Protein AF-A0A2R7L632-F1 (afdb_monomer)

Foldseek 3Di:
DVVLVVLVVVLVVLVVPPLVPDDPVVNVVSVVVSVVSVVVSVLVVVVVVLVVVCPPPVPVLLVVVCVVQVPQDPVLSVLLSCLLVVHDLVNCCVNVVHDSVVSVVSLVVSCVSVVHDPPDDSNVVSVVD

Solvent-accessible surface area (backbone atoms only — not comparable to full-atom values): 7478 Å² total; per-residue (Å²): 115,71,64,55,56,51,52,52,49,50,54,52,55,62,68,68,50,68,59,84,85,47,56,73,69,58,42,51,53,52,52,53,50,50,53,54,53,52,50,55,49,49,53,58,48,54,50,50,58,48,52,64,63,39,66,72,69,46,47,61,44,53,49,47,48,40,70,76,38,74,85,63,47,74,72,52,52,52,49,52,49,43,46,72,69,67,55,50,61,64,59,50,11,63,74,71,72,46,51,53,69,52,45,53,53,49,54,51,52,48,33,58,76,73,70,51,58,94,85,55,58,66,58,64,52,60,74,72,94

pLDDT: mean 85.81, std 11.12, range [53.72, 98.19]

Sequence (129 aa):
VKKNKILNGIIHKLKEIDVEALDDSTKFQVSKLNKSIVKEVNTDKSWKDLEKHIKNVHFEFLKRLKEKYPTISPRELDLATYLLMNMSTKEIAEIMNISTGGVELARYRLRKKLGLNKKENLIGFLMSI

Secondary structure (DSSP, 8-state):
-HHHHHHHHHHHHHHHS-STTS-HHHHHHHHHHHHHHHHHHHHHHHHHHHHHHHHHHHHHHHHHHHHH-TT--HHHHHHHHHHHTT--HHHHHHHHTS-HHHHHHHHHHHHHHHT--TTS-HHHHHHT-

Nearest PDB structures (foldseek):
  1zlj-assembly2_C  TM=8.206E-01  e=9.472E-02  Mycobacterium tuberculosis
  4wsz-assembly1_B  TM=8.150E-01  e=1.391E-01  unclassified
  5hev-assembly1_A  TM=8.210E-01  e=1.391E-01  Enterococcus faecium SD3B-2
  5o8y-assembly1_D  TM=8.345E-01  e=1.640E-01  Salmonella enterica subsp. enterica serovar Typhimurium str. LT2
  5xt2-assembly5_E  TM=5.485E-01  e=3.937E-02  Bradyrhizobium japonicum

Mean predicted aligned error: 11.41 Å

Structure (mmCIF, N/CA/C/O backbone):
data_AF-A0A2R7L632-F1
#
_entry.id   AF-A0A2R7L632-F1
#
loop_
_atom_site.group_PDB
_atom_site.id
_atom_site.type_symbol
_atom_site.label_atom_id
_atom_site.label_alt_id
_atom_site.label_comp_id
_atom_site.label_asym_id
_atom_site.label_entity_id
_atom_site.label_seq_id
_atom_site.pdbx_PDB_ins_code
_atom_site.Cartn_x
_atom_site.Cartn_y
_atom_site.Cartn_z
_atom_site.occupancy
_atom_site.B_iso_or_equiv
_atom_site.auth_seq_id
_atom_site.auth_comp_id
_atom_site.auth_asym_id
_atom_site.auth_atom_id
_atom_site.pdbx_PDB_model_num
ATOM 1 N N . VAL A 1 1 ? 0.418 11.984 -15.206 1.00 59.78 1 VAL A N 1
ATOM 2 C CA . VAL A 1 1 ? 0.310 11.859 -16.693 1.00 59.78 1 VAL A CA 1
ATOM 3 C C . VAL A 1 1 ? 1.641 12.112 -17.410 1.00 59.78 1 VAL A C 1
ATOM 5 O O . VAL A 1 1 ? 2.021 11.294 -18.237 1.00 59.78 1 VAL A O 1
ATOM 8 N N . LYS A 1 2 ? 2.390 13.179 -17.079 1.00 73.69 2 LYS A N 1
ATOM 9 C CA . LYS A 1 2 ? 3.685 13.509 -17.716 1.00 73.69 2 LYS A CA 1
ATOM 10 C C . LYS A 1 2 ? 4.775 12.430 -17.527 1.00 73.69 2 LYS A C 1
ATOM 12 O O . LYS A 1 2 ? 5.456 12.110 -18.492 1.00 73.69 2 LYS A O 1
ATOM 17 N N . LYS A 1 3 ? 4.870 11.814 -16.334 1.00 78.25 3 LYS A N 1
ATOM 18 C CA . LYS A 1 3 ? 5.834 10.737 -16.002 1.00 78.25 3 LYS A CA 1
ATOM 19 C C . LYS A 1 3 ? 5.738 9.537 -16.958 1.00 78.25 3 LYS A C 1
ATOM 21 O O . LYS A 1 3 ? 6.694 9.278 -17.676 1.00 78.25 3 LYS A O 1
ATOM 26 N N . ASN A 1 4 ? 4.585 8.867 -17.061 1.00 80.19 4 ASN A N 1
ATOM 27 C CA . ASN A 1 4 ? 4.456 7.702 -17.959 1.00 80.19 4 ASN A CA 1
ATOM 28 C C . ASN A 1 4 ? 4.604 8.047 -19.435 1.00 80.19 4 ASN A C 1
ATOM 30 O O . ASN A 1 4 ? 5.064 7.211 -20.201 1.00 80.19 4 ASN A O 1
ATOM 34 N N . LYS A 1 5 ? 4.252 9.270 -19.848 1.00 82.81 5 LYS A N 1
ATOM 35 C CA . LYS A 1 5 ? 4.506 9.716 -21.223 1.00 82.81 5 LYS A CA 1
ATOM 36 C C . LYS A 1 5 ? 6.011 9.748 -21.519 1.00 82.81 5 LYS A C 1
A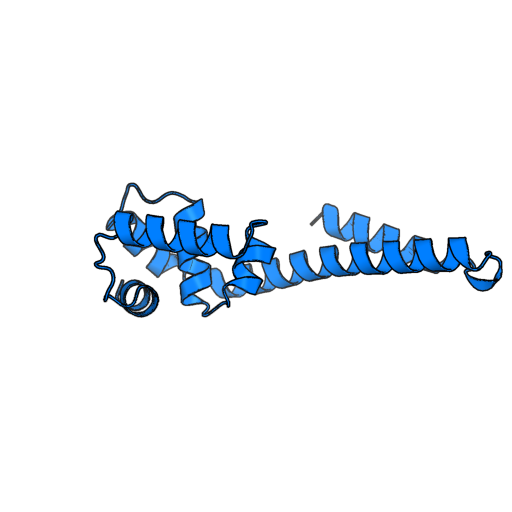TOM 38 O O . LYS A 1 5 ? 6.423 9.300 -22.581 1.00 82.81 5 LYS A O 1
ATOM 43 N N . ILE A 1 6 ? 6.818 10.217 -20.564 1.00 87.19 6 ILE A N 1
ATOM 44 C CA . ILE A 1 6 ? 8.284 10.197 -20.659 1.00 87.19 6 ILE A CA 1
ATOM 45 C C . ILE A 1 6 ? 8.807 8.754 -20.626 1.00 87.19 6 ILE A C 1
ATOM 47 O O . ILE A 1 6 ? 9.581 8.385 -21.501 1.00 87.19 6 ILE A O 1
ATOM 51 N N . LEU A 1 7 ? 8.353 7.922 -19.680 1.00 87.75 7 LEU A N 1
ATOM 52 C CA . LEU A 1 7 ? 8.804 6.526 -19.558 1.00 87.75 7 LEU A CA 1
ATOM 53 C C . LEU A 1 7 ? 8.474 5.690 -20.803 1.00 87.75 7 LEU A C 1
ATOM 55 O O . LEU A 1 7 ? 9.333 4.968 -21.296 1.00 87.75 7 LEU A O 1
ATOM 59 N N . ASN A 1 8 ? 7.275 5.845 -21.370 1.00 86.31 8 ASN A N 1
ATOM 60 C CA . ASN A 1 8 ? 6.903 5.202 -22.632 1.00 86.31 8 ASN A CA 1
ATOM 61 C C . ASN A 1 8 ? 7.756 5.700 -23.806 1.00 86.31 8 ASN A C 1
ATOM 63 O O . ASN A 1 8 ? 8.114 4.912 -24.677 1.00 86.31 8 ASN A O 1
ATOM 67 N N . GLY A 1 9 ? 8.127 6.984 -23.810 1.00 88.25 9 GLY A N 1
ATOM 68 C CA . GLY A 1 9 ? 9.080 7.524 -24.779 1.00 88.25 9 GLY A CA 1
ATOM 69 C C . GLY A 1 9 ? 10.474 6.902 -24.646 1.00 88.25 9 GLY A C 1
ATOM 70 O O . GLY A 1 9 ? 11.105 6.602 -25.654 1.00 88.25 9 GLY A O 1
ATOM 71 N N . ILE A 1 10 ? 10.943 6.652 -23.419 1.00 89.12 10 ILE A N 1
ATOM 72 C CA . ILE A 1 10 ? 12.220 5.964 -23.170 1.00 89.12 10 ILE A CA 1
ATOM 73 C C . ILE A 1 10 ? 12.145 4.502 -23.633 1.00 89.12 10 ILE A C 1
ATOM 75 O O . ILE A 1 10 ? 13.063 4.044 -24.304 1.00 89.12 10 ILE A O 1
ATOM 79 N N . ILE A 1 11 ? 11.045 3.790 -23.355 1.00 88.00 11 ILE A N 1
ATOM 80 C CA . ILE A 1 11 ? 10.826 2.419 -23.854 1.00 88.00 11 ILE A CA 1
ATOM 81 C C . ILE A 1 11 ? 10.889 2.379 -25.387 1.00 88.00 11 ILE A C 1
ATOM 83 O O . ILE A 1 11 ? 11.483 1.460 -25.943 1.00 88.00 11 ILE A O 1
ATOM 87 N N . HIS A 1 12 ? 10.294 3.361 -26.073 1.00 88.56 12 HIS A N 1
ATOM 88 C CA . HIS A 1 12 ? 10.338 3.434 -27.535 1.00 88.56 12 HIS A CA 1
ATOM 89 C C . HIS A 1 12 ? 11.770 3.593 -28.049 1.00 88.56 12 HIS A C 1
ATOM 91 O O . HIS A 1 12 ? 12.214 2.804 -28.874 1.00 88.56 12 HIS A O 1
ATOM 97 N N . LYS A 1 13 ? 12.526 4.541 -27.484 1.00 86.38 13 LYS A N 1
ATOM 98 C CA . LYS A 1 13 ? 13.934 4.761 -27.844 1.00 86.38 13 LYS A CA 1
ATOM 99 C C . LYS A 1 13 ? 14.812 3.539 -27.574 1.00 86.38 13 LYS A C 1
ATOM 101 O O . LYS A 1 13 ? 15.699 3.246 -28.359 1.00 86.38 13 LYS A O 1
ATOM 106 N N . LEU A 1 14 ? 14.557 2.795 -26.495 1.00 85.44 14 LEU A N 1
ATOM 107 C CA . LEU A 1 14 ? 15.288 1.557 -26.199 1.00 85.44 14 LEU A CA 1
ATOM 108 C C . LEU A 1 14 ? 15.026 0.446 -27.226 1.00 85.44 14 LEU A C 1
ATOM 110 O O . LEU A 1 14 ? 15.886 -0.407 -27.405 1.00 85.44 14 LEU A O 1
ATOM 114 N N . LYS A 1 15 ? 13.861 0.442 -27.889 1.00 83.19 15 LYS A N 1
ATOM 115 C CA . LYS A 1 15 ? 13.542 -0.510 -28.968 1.00 83.19 15 LYS A CA 1
ATOM 116 C C . LYS A 1 15 ? 14.186 -0.147 -30.305 1.00 83.19 15 LYS A C 1
ATOM 118 O O . LYS A 1 15 ? 14.307 -1.018 -31.153 1.00 83.19 15 LYS A O 1
ATOM 123 N N . GLU A 1 16 ? 14.548 1.120 -30.494 1.00 85.69 16 GLU A N 1
ATOM 124 C CA . GLU A 1 16 ? 15.251 1.608 -31.689 1.00 85.69 16 GLU A CA 1
ATOM 125 C C . GLU A 1 16 ? 16.757 1.329 -31.636 1.00 85.69 16 GLU A C 1
ATOM 127 O O . GLU A 1 16 ? 17.433 1.430 -32.656 1.00 85.69 16 GLU A O 1
ATOM 132 N N . ILE A 1 17 ? 17.291 0.984 -30.460 1.00 84.69 17 ILE A N 1
ATOM 133 C CA . ILE A 1 17 ? 18.668 0.514 -30.339 1.00 84.69 17 ILE A CA 1
ATOM 134 C C . ILE A 1 17 ? 18.756 -0.827 -31.060 1.00 84.69 17 ILE A C 1
ATOM 136 O O . ILE A 1 17 ? 18.041 -1.763 -30.702 1.00 84.69 17 ILE A O 1
ATOM 140 N N . ASP A 1 18 ? 19.647 -0.919 -32.045 1.00 79.38 18 ASP A N 1
ATOM 141 C CA . ASP A 1 18 ? 19.987 -2.184 -32.682 1.00 79.38 18 ASP A CA 1
ATOM 142 C C . ASP A 1 18 ? 20.675 -3.086 -31.656 1.00 79.38 18 ASP A C 1
ATOM 144 O O . ASP A 1 18 ? 21.870 -2.982 -31.372 1.00 79.38 18 ASP A O 1
ATOM 148 N N . VAL A 1 19 ? 19.863 -3.934 -31.034 1.00 75.38 19 VAL A N 1
ATOM 149 C CA . VAL A 1 19 ? 20.301 -4.809 -29.958 1.00 75.38 19 VAL A CA 1
ATOM 150 C C . VAL A 1 19 ? 21.250 -5.867 -30.501 1.00 75.38 19 VAL A C 1
ATOM 152 O O . VAL A 1 19 ? 22.079 -6.339 -29.738 1.00 75.38 19 VAL A O 1
ATOM 155 N N . GLU A 1 20 ? 21.180 -6.229 -31.786 1.00 76.00 20 GLU A N 1
ATOM 156 C CA . GLU A 1 20 ? 22.017 -7.279 -32.373 1.00 76.00 20 GLU A CA 1
ATOM 157 C C . GLU A 1 20 ? 23.472 -6.839 -32.543 1.00 76.00 20 GLU A C 1
ATOM 159 O O . GLU A 1 20 ? 24.371 -7.656 -32.331 1.00 76.00 20 GLU A O 1
ATOM 164 N N . ALA A 1 21 ? 23.698 -5.544 -32.785 1.00 79.88 21 ALA A N 1
ATOM 165 C CA . ALA A 1 21 ? 25.018 -4.919 -32.885 1.00 79.88 21 ALA A CA 1
ATOM 166 C C . ALA A 1 21 ? 25.764 -4.771 -31.538 1.00 79.88 21 ALA A C 1
ATOM 168 O O . ALA A 1 21 ? 26.921 -4.349 -31.516 1.00 79.88 21 ALA A O 1
ATOM 169 N N . LEU A 1 22 ? 25.120 -5.095 -30.411 1.00 82.38 22 LEU A N 1
ATOM 170 C CA . LEU A 1 22 ? 25.694 -4.974 -29.068 1.00 82.38 22 LEU A CA 1
ATOM 171 C C . LEU A 1 22 ? 26.348 -6.278 -28.585 1.00 82.38 22 LEU A C 1
ATOM 173 O O . LEU A 1 22 ? 25.940 -7.382 -28.954 1.00 82.38 22 LEU A O 1
ATOM 177 N N . ASP A 1 23 ? 27.317 -6.157 -27.679 1.00 90.69 23 ASP A N 1
ATOM 178 C CA . ASP A 1 23 ? 27.851 -7.299 -26.937 1.00 90.69 23 ASP A CA 1
ATOM 179 C C . ASP A 1 23 ? 26.822 -7.856 -25.933 1.00 90.69 23 ASP A C 1
ATOM 181 O O . ASP A 1 23 ? 25.903 -7.160 -25.487 1.00 90.69 23 ASP A O 1
ATOM 185 N N . ASP A 1 24 ? 26.986 -9.121 -25.545 1.00 86.94 24 ASP A N 1
ATOM 186 C CA . ASP A 1 24 ? 26.024 -9.836 -24.697 1.00 86.94 24 ASP A CA 1
ATOM 187 C C . ASP A 1 24 ? 25.826 -9.201 -23.310 1.00 86.94 24 ASP A C 1
ATOM 189 O O . ASP A 1 24 ? 24.721 -9.246 -22.757 1.00 86.94 24 ASP A O 1
ATOM 193 N N . SER A 1 25 ? 26.858 -8.553 -22.757 1.00 87.44 25 SER A N 1
ATOM 194 C CA . SER A 1 25 ? 26.757 -7.847 -21.476 1.00 87.44 25 SER A CA 1
ATOM 195 C C . SER A 1 25 ? 25.868 -6.612 -21.616 1.00 87.44 25 SER A C 1
ATOM 197 O O . SER A 1 25 ? 24.935 -6.413 -20.828 1.00 87.44 25 SER A O 1
ATOM 199 N N . THR A 1 26 ? 26.079 -5.819 -22.667 1.00 85.75 26 THR A N 1
ATOM 200 C CA . THR A 1 26 ? 25.262 -4.634 -22.944 1.00 85.75 26 THR A CA 1
ATOM 201 C C . THR A 1 26 ? 23.816 -5.014 -23.282 1.00 85.75 26 THR A C 1
ATOM 203 O O . THR A 1 26 ? 22.885 -4.414 -22.733 1.00 85.75 26 THR A O 1
ATOM 206 N N . LYS A 1 27 ? 23.593 -6.078 -24.070 1.00 85.19 27 LYS A N 1
ATOM 207 C CA . LYS A 1 27 ? 22.253 -6.644 -24.337 1.00 85.19 27 LYS A CA 1
ATOM 208 C C . LYS A 1 27 ? 21.511 -6.986 -23.042 1.00 85.19 27 LYS A C 1
ATOM 210 O O . LYS A 1 27 ? 20.337 -6.634 -22.869 1.00 85.19 27 LYS A O 1
ATOM 215 N N . PHE A 1 28 ? 22.195 -7.641 -22.103 1.00 84.44 28 PHE A N 1
ATOM 216 C CA . PHE A 1 28 ? 21.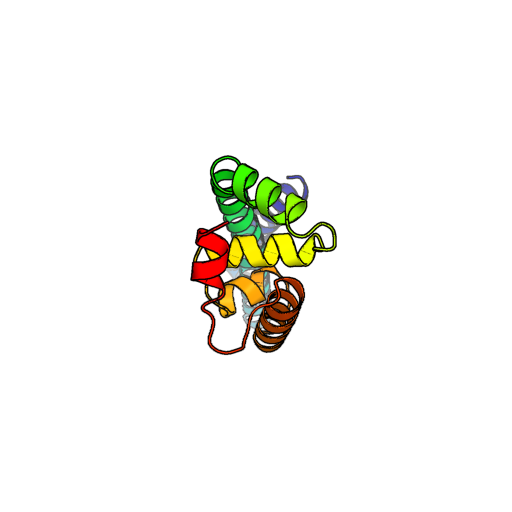620 -8.012 -20.813 1.00 84.44 28 PHE A CA 1
ATOM 217 C C . PHE A 1 28 ? 21.220 -6.786 -19.977 1.00 84.44 28 PHE A C 1
ATOM 219 O O . PHE A 1 28 ? 20.108 -6.743 -19.437 1.00 84.44 28 PHE A O 1
ATOM 226 N N . GLN A 1 29 ? 22.078 -5.764 -19.900 1.00 86.56 29 GLN A N 1
ATOM 227 C CA . GLN A 1 29 ? 21.786 -4.537 -19.149 1.00 86.56 29 GLN A CA 1
ATOM 228 C C . GLN A 1 29 ? 20.608 -3.759 -19.749 1.00 86.56 29 GLN A C 1
ATOM 230 O O . GLN A 1 29 ? 19.715 -3.334 -19.011 1.00 86.56 29 GLN A O 1
ATOM 235 N N . VAL A 1 30 ? 20.546 -3.641 -21.079 1.00 86.19 30 VAL A N 1
ATOM 236 C CA . VAL A 1 30 ? 19.433 -2.989 -21.792 1.00 86.19 30 VAL A CA 1
ATOM 237 C C . VAL A 1 30 ? 18.113 -3.722 -21.532 1.00 86.19 30 VAL A C 1
ATOM 239 O O . VAL A 1 30 ? 17.107 -3.096 -21.188 1.00 86.19 30 VAL A O 1
ATOM 242 N N . SER A 1 31 ? 18.116 -5.057 -21.595 1.00 84.56 31 SER A N 1
ATOM 243 C CA . SER A 1 31 ? 16.940 -5.882 -21.285 1.00 84.56 31 SER A CA 1
ATOM 244 C C . SER A 1 31 ? 16.471 -5.707 -19.835 1.00 84.56 31 SER A C 1
ATOM 246 O O . SER A 1 31 ? 15.276 -5.535 -19.569 1.00 84.56 31 SER A O 1
ATOM 248 N N . LYS A 1 32 ? 17.406 -5.684 -18.878 1.00 87.94 32 LYS A N 1
ATOM 249 C CA . LYS A 1 32 ? 17.115 -5.473 -17.452 1.00 87.94 32 LYS A CA 1
ATOM 250 C C . LYS A 1 32 ? 16.532 -4.083 -17.175 1.00 87.94 32 LYS A C 1
ATOM 252 O O . LYS A 1 32 ? 15.577 -3.959 -16.399 1.00 87.94 32 LYS A O 1
ATOM 257 N N . LEU A 1 33 ? 17.065 -3.052 -17.829 1.00 87.00 33 LEU A N 1
ATOM 258 C CA . LEU A 1 33 ? 16.568 -1.681 -17.733 1.00 87.00 33 LEU A CA 1
ATOM 259 C C . LEU A 1 33 ? 15.140 -1.583 -18.288 1.00 87.00 33 LEU A C 1
ATOM 261 O O . LEU A 1 33 ? 14.246 -1.084 -17.604 1.00 87.00 33 LEU A O 1
ATOM 265 N N . ASN A 1 34 ? 14.901 -2.140 -19.479 1.00 88.38 34 ASN A N 1
ATOM 266 C CA . ASN A 1 34 ? 13.585 -2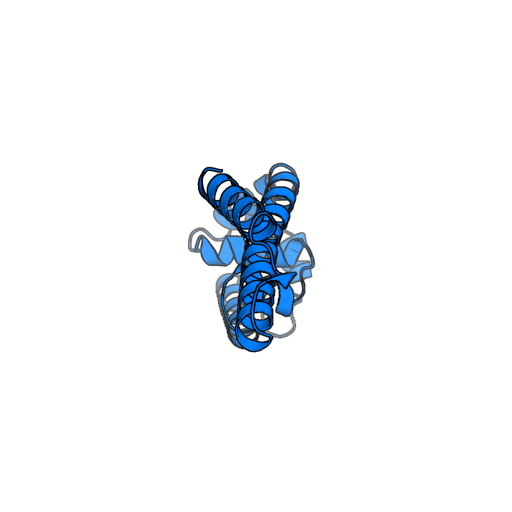.143 -20.113 1.00 88.38 34 ASN A CA 1
ATOM 267 C C . ASN A 1 34 ? 12.531 -2.834 -19.228 1.00 88.38 34 ASN A C 1
ATOM 269 O O . ASN A 1 34 ? 11.465 -2.273 -18.981 1.00 88.38 34 ASN A O 1
ATOM 273 N N . LYS A 1 35 ? 12.854 -4.002 -18.652 1.00 86.62 35 LYS A N 1
ATOM 274 C CA . LYS A 1 35 ? 11.964 -4.703 -17.706 1.00 86.62 35 LYS A CA 1
ATOM 275 C C . LYS A 1 35 ? 11.618 -3.850 -16.482 1.00 86.62 35 LYS A C 1
ATOM 277 O O . LYS A 1 35 ? 10.461 -3.828 -16.065 1.00 86.62 35 LYS A O 1
ATOM 282 N N . SER A 1 36 ? 12.593 -3.131 -15.928 1.00 85.50 36 SER A N 1
ATOM 283 C CA . SER A 1 36 ? 12.384 -2.255 -14.765 1.00 85.50 36 SER A CA 1
ATOM 284 C C . SER A 1 36 ? 11.456 -1.078 -15.091 1.00 85.50 36 SER A C 1
ATOM 286 O O . SER A 1 36 ? 10.545 -0.779 -14.322 1.00 85.50 36 SER A O 1
ATOM 288 N N . ILE A 1 37 ? 11.631 -0.454 -16.260 1.00 86.62 37 ILE A N 1
ATOM 289 C CA . ILE A 1 37 ? 10.800 0.677 -16.704 1.00 86.62 37 ILE A CA 1
ATOM 290 C C . ILE A 1 37 ? 9.371 0.216 -17.022 1.00 86.62 37 ILE A C 1
ATOM 292 O O . ILE A 1 37 ? 8.408 0.869 -16.620 1.00 86.62 37 ILE A O 1
ATOM 296 N N . VAL A 1 38 ? 9.213 -0.928 -17.697 1.00 84.38 38 VAL A N 1
ATOM 297 C CA . VAL A 1 38 ? 7.896 -1.519 -17.987 1.00 84.38 38 VAL A CA 1
ATOM 298 C C . VAL A 1 38 ? 7.144 -1.848 -16.696 1.00 84.38 38 VAL A C 1
ATOM 300 O O . VAL A 1 38 ? 5.947 -1.573 -16.604 1.00 84.38 38 VAL A O 1
ATOM 303 N N . LYS A 1 39 ? 7.836 -2.383 -15.680 1.00 81.94 39 LYS A N 1
ATOM 304 C CA . LYS A 1 39 ? 7.239 -2.639 -14.362 1.00 81.94 39 LYS A CA 1
ATOM 305 C C . LYS A 1 39 ? 6.681 -1.349 -13.750 1.00 81.94 39 LYS A C 1
ATOM 307 O O . LYS A 1 39 ? 5.524 -1.330 -13.352 1.00 81.94 39 LYS A O 1
ATOM 312 N N . GLU A 1 40 ? 7.458 -0.268 -13.755 1.00 81.19 40 GLU A N 1
ATOM 313 C CA . GLU A 1 40 ? 7.053 1.033 -13.204 1.00 81.19 40 GLU A CA 1
ATOM 314 C C . GLU A 1 40 ? 5.829 1.635 -13.922 1.00 81.19 40 GLU A C 1
ATOM 316 O O . GLU A 1 40 ? 4.903 2.134 -13.281 1.00 81.19 40 GLU A O 1
ATOM 321 N N . VAL A 1 41 ? 5.788 1.552 -15.258 1.00 82.00 41 VAL A N 1
ATOM 322 C CA . VAL A 1 41 ? 4.641 2.023 -16.055 1.00 82.00 41 VAL A CA 1
ATOM 323 C C . VAL A 1 41 ? 3.376 1.217 -15.745 1.00 82.00 41 VAL A C 1
ATOM 325 O O . VAL A 1 41 ? 2.290 1.790 -15.634 1.00 82.00 41 VAL A O 1
ATOM 328 N N . ASN A 1 42 ? 3.505 -0.103 -15.595 1.00 75.31 42 ASN A N 1
ATOM 329 C CA . ASN A 1 42 ? 2.380 -0.983 -15.287 1.00 75.31 42 ASN A CA 1
ATOM 330 C C . ASN A 1 42 ? 1.845 -0.771 -13.866 1.00 75.31 42 ASN A C 1
ATOM 332 O O . ASN A 1 42 ? 0.629 -0.775 -13.681 1.00 75.31 42 ASN A O 1
ATOM 336 N N . THR A 1 43 ? 2.714 -0.514 -12.885 1.00 73.19 43 THR A N 1
ATOM 337 C CA . THR A 1 43 ? 2.301 -0.155 -11.520 1.00 73.19 43 THR A CA 1
ATOM 338 C C . THR A 1 43 ? 1.445 1.115 -11.512 1.00 73.19 43 THR A C 1
ATOM 340 O O . THR A 1 43 ? 0.380 1.131 -10.903 1.00 73.19 43 THR A O 1
ATOM 343 N N . ASP A 1 44 ? 1.839 2.158 -12.251 1.00 69.81 44 ASP A N 1
ATOM 344 C CA . ASP A 1 44 ? 1.078 3.418 -12.321 1.00 69.81 44 ASP A CA 1
ATOM 345 C C . ASP A 1 44 ? -0.242 3.270 -13.114 1.00 69.81 44 ASP A C 1
ATOM 347 O O . ASP A 1 44 ? -1.205 4.004 -12.893 1.00 69.81 44 ASP A O 1
ATOM 351 N N . LYS A 1 45 ? -0.327 2.298 -14.035 1.00 65.94 45 LYS A N 1
ATOM 352 C CA . LYS A 1 45 ? -1.590 1.933 -14.700 1.00 65.94 45 LYS A CA 1
ATOM 353 C C . LYS A 1 45 ? -2.537 1.204 -13.744 1.00 65.94 45 LYS A C 1
ATOM 355 O O . LYS A 1 45 ? -3.683 1.622 -13.621 1.00 65.94 45 LYS A O 1
ATOM 360 N N . SER A 1 46 ? -2.034 0.195 -13.030 1.00 62.00 46 SER A N 1
ATOM 361 C CA . SER A 1 46 ? -2.776 -0.508 -11.976 1.00 62.00 46 SER A CA 1
ATOM 362 C C . SER A 1 46 ? -3.321 0.483 -10.944 1.00 62.00 46 SER A C 1
ATOM 364 O O . SER A 1 46 ? -4.502 0.455 -10.617 1.00 62.00 46 SER A O 1
ATOM 366 N N . TRP A 1 47 ? -2.496 1.455 -10.542 1.00 61.19 47 TRP A N 1
ATOM 367 C CA . TRP A 1 47 ? -2.880 2.529 -9.629 1.00 61.19 47 TRP A CA 1
ATOM 368 C C . TRP A 1 47 ? -4.037 3.401 -10.140 1.00 61.19 47 TRP A C 1
ATOM 370 O O . TRP A 1 47 ? -4.945 3.737 -9.386 1.00 61.19 47 TRP A O 1
ATOM 380 N N . LYS A 1 48 ? -4.055 3.752 -11.427 1.00 61.66 48 LYS A N 1
ATOM 381 C CA . LYS A 1 48 ? -5.156 4.537 -12.011 1.00 61.66 48 LYS A CA 1
ATOM 382 C C . LYS A 1 48 ? -6.442 3.744 -12.189 1.00 61.66 48 LYS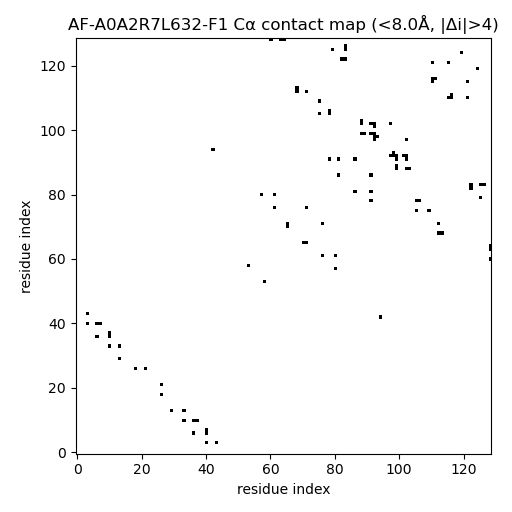 A C 1
ATOM 384 O O . LYS A 1 48 ? -7.527 4.302 -12.033 1.00 61.66 48 LYS A O 1
ATOM 389 N N . ASP A 1 49 ? -6.328 2.469 -12.542 1.00 59.19 49 ASP A N 1
ATOM 390 C CA . ASP A 1 49 ? -7.485 1.582 -12.653 1.00 59.19 49 ASP A CA 1
ATOM 391 C C . ASP A 1 49 ? -8.109 1.356 -11.262 1.00 59.19 49 ASP A C 1
ATOM 393 O O . ASP A 1 49 ? -9.334 1.406 -11.117 1.00 59.19 49 ASP A O 1
ATOM 397 N N . LEU A 1 50 ? -7.265 1.264 -10.227 1.00 53.97 50 LEU A N 1
ATOM 398 C CA . LEU A 1 50 ? -7.645 1.300 -8.814 1.00 53.97 50 LEU A CA 1
ATOM 399 C C . LEU A 1 50 ? -8.369 2.615 -8.462 1.00 53.97 50 LEU A C 1
ATOM 401 O O . LEU A 1 50 ? -9.491 2.589 -7.963 1.00 53.97 50 LEU A O 1
ATOM 405 N N . GLU A 1 51 ? -7.779 3.772 -8.790 1.00 56.19 51 GLU A N 1
ATOM 406 C CA . GLU A 1 51 ? -8.336 5.110 -8.523 1.00 56.19 51 GLU A CA 1
ATOM 407 C C . GLU A 1 51 ? -9.735 5.295 -9.140 1.00 56.19 51 GLU A C 1
ATOM 409 O O . GLU A 1 51 ? -10.628 5.899 -8.538 1.00 56.19 51 GLU A O 1
ATOM 414 N N . LYS A 1 52 ? -9.952 4.739 -10.338 1.00 58.84 52 LYS A N 1
ATOM 415 C CA . LYS A 1 52 ? -11.237 4.796 -11.044 1.00 58.84 52 LYS A CA 1
ATOM 416 C C . LYS A 1 52 ? -12.311 3.936 -10.371 1.00 58.84 52 LYS A C 1
ATOM 418 O O . LYS A 1 52 ? -13.464 4.358 -10.326 1.00 58.84 52 LYS A O 1
ATOM 423 N N . HIS A 1 53 ? -11.946 2.772 -9.836 1.00 53.72 53 HIS A N 1
ATOM 424 C CA . HIS A 1 53 ? -12.857 1.918 -9.063 1.00 53.72 53 HIS A CA 1
ATOM 425 C C . HIS A 1 53 ? -13.181 2.527 -7.686 1.00 53.72 53 HIS A C 1
ATOM 427 O O . HIS A 1 53 ? -14.311 2.434 -7.207 1.00 53.72 53 HIS A O 1
ATOM 433 N N . ILE A 1 54 ? -12.208 3.218 -7.080 1.00 59.12 54 ILE A N 1
ATOM 434 C CA . ILE A 1 54 ? -12.323 3.837 -5.754 1.00 59.12 54 ILE A CA 1
ATOM 435 C C . ILE A 1 54 ? -13.313 5.006 -5.716 1.00 59.12 54 ILE A C 1
ATOM 437 O O . ILE A 1 54 ? -14.026 5.166 -4.723 1.00 59.12 54 ILE A O 1
ATOM 441 N N . LYS A 1 55 ? -13.399 5.811 -6.782 1.00 57.19 55 LYS A N 1
ATOM 442 C CA . LYS A 1 55 ? -14.130 7.092 -6.758 1.00 57.19 55 LYS A CA 1
ATOM 443 C C . LYS A 1 55 ? -15.629 7.013 -6.446 1.00 57.19 55 LYS A C 1
ATOM 445 O O . LYS A 1 55 ? -16.150 8.005 -5.951 1.00 57.19 55 LYS A O 1
ATOM 450 N N . ASN A 1 56 ? -16.301 5.880 -6.662 1.00 56.06 56 ASN A N 1
ATOM 451 C CA . ASN A 1 56 ? -17.753 5.796 -6.444 1.00 56.06 56 ASN A CA 1
ATOM 452 C C . ASN A 1 56 ? -18.155 5.018 -5.179 1.00 56.06 56 ASN A C 1
ATOM 454 O O . ASN A 1 56 ? -19.032 5.473 -4.457 1.00 56.06 56 ASN A O 1
ATOM 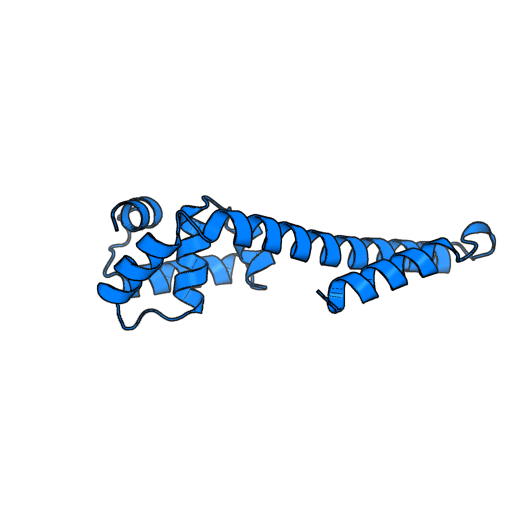458 N N . VAL A 1 57 ? -17.516 3.884 -4.867 1.00 61.06 57 VAL A N 1
ATOM 459 C CA . VAL A 1 57 ? -17.916 3.036 -3.718 1.00 61.06 57 VAL A CA 1
ATOM 460 C C . VAL A 1 57 ? -17.195 3.434 -2.429 1.00 61.06 57 VAL A C 1
ATOM 462 O O . VAL A 1 57 ? -17.777 3.423 -1.347 1.00 61.06 57 VAL A O 1
ATOM 465 N N . HIS A 1 58 ? -15.924 3.825 -2.523 1.00 73.50 58 HIS A N 1
ATOM 466 C CA . HIS A 1 58 ? -15.113 4.082 -1.335 1.00 73.50 58 HIS A CA 1
ATOM 467 C C . HIS A 1 58 ? -15.211 5.525 -0.838 1.00 73.50 58 HIS A C 1
ATOM 469 O O . HIS A 1 58 ? -14.839 5.785 0.301 1.00 73.50 58 HIS A O 1
ATOM 475 N N . PHE A 1 59 ? -15.750 6.459 -1.628 1.00 79.31 59 PHE A N 1
ATOM 476 C CA . PHE A 1 59 ? -15.881 7.853 -1.200 1.00 79.31 59 PHE A CA 1
ATOM 477 C C . PHE A 1 59 ? -16.799 8.009 0.022 1.00 79.31 59 PHE A C 1
ATOM 479 O O . PHE A 1 59 ? -16.413 8.649 1.001 1.00 79.31 59 PHE A O 1
ATOM 486 N N . GLU A 1 60 ? -17.979 7.381 0.013 1.00 81.94 60 GLU A N 1
ATOM 487 C CA . GLU A 1 60 ? -18.893 7.440 1.161 1.00 81.94 60 GLU A CA 1
ATOM 488 C C . GLU A 1 60 ? -18.328 6.725 2.390 1.00 81.94 60 GLU A C 1
ATOM 490 O O . GLU A 1 60 ? -18.410 7.254 3.497 1.00 81.94 60 GLU A O 1
ATOM 495 N N . PHE A 1 61 ? -17.696 5.564 2.202 1.00 87.69 61 PHE A N 1
ATOM 496 C CA . PHE A 1 61 ? -17.005 4.857 3.280 1.00 87.69 61 PHE A CA 1
ATOM 497 C C . PHE A 1 61 ? -15.905 5.725 3.908 1.00 87.69 61 PHE A C 1
ATOM 499 O O . PHE A 1 61 ? -15.857 5.874 5.126 1.00 87.69 61 PHE A O 1
ATOM 506 N N . LEU A 1 62 ? -15.039 6.338 3.094 1.00 88.06 62 LEU A N 1
ATOM 507 C CA . LEU A 1 62 ? -13.949 7.186 3.582 1.00 88.06 62 LEU A CA 1
ATOM 508 C C . LEU A 1 62 ? -14.484 8.409 4.330 1.00 88.06 62 LEU A C 1
ATOM 510 O O . LEU A 1 62 ? -13.895 8.813 5.335 1.00 88.06 62 LEU A O 1
ATOM 514 N N . LYS A 1 63 ? -15.614 8.967 3.878 1.00 88.75 63 LYS A N 1
ATOM 515 C CA . LYS A 1 63 ? -16.320 10.040 4.580 1.00 88.75 63 LYS A CA 1
ATOM 516 C C . LYS A 1 63 ? -16.792 9.574 5.961 1.00 88.75 63 LYS A C 1
ATOM 518 O O . LYS A 1 63 ? -16.383 10.173 6.953 1.00 88.75 63 LYS A O 1
ATOM 523 N N . ARG A 1 64 ? -17.547 8.470 6.046 1.00 93.31 64 ARG A N 1
ATOM 524 C CA . ARG A 1 64 ? -18.043 7.910 7.322 1.00 93.31 64 ARG A CA 1
ATOM 525 C C . ARG A 1 64 ? -16.905 7.518 8.267 1.00 93.31 64 ARG A C 1
ATOM 527 O O . ARG A 1 64 ? -16.957 7.802 9.462 1.00 93.31 64 ARG A O 1
ATOM 534 N N . LEU A 1 65 ? -15.839 6.922 7.732 1.00 93.62 65 LEU A N 1
ATOM 535 C CA . LEU A 1 65 ? -14.647 6.556 8.494 1.00 93.62 65 LEU A CA 1
ATOM 536 C C . LEU A 1 65 ? -13.968 7.792 9.099 1.00 93.62 65 LEU A C 1
ATOM 538 O O . LEU A 1 65 ? -13.581 7.763 10.266 1.00 93.62 65 LEU A O 1
ATOM 542 N N . LYS A 1 66 ? -13.845 8.882 8.336 1.00 91.50 66 LYS A N 1
ATOM 543 C CA . LYS A 1 66 ? -13.226 10.127 8.806 1.00 91.50 66 LYS A CA 1
ATOM 544 C C . LYS A 1 66 ? -14.111 10.905 9.779 1.00 91.50 66 LYS A C 1
ATOM 546 O O . LYS A 1 66 ? -13.584 11.507 10.707 1.00 91.50 66 LYS A O 1
ATOM 551 N N . GLU A 1 67 ? -15.429 10.860 9.606 1.00 94.00 67 GLU A N 1
ATOM 552 C CA . GLU A 1 67 ? -16.393 11.421 10.562 1.00 94.00 67 GLU A CA 1
ATOM 553 C C . GLU A 1 67 ? -16.341 10.678 11.905 1.00 94.00 67 GLU A C 1
ATOM 555 O O . GLU A 1 67 ? -16.268 11.310 12.958 1.00 94.00 67 GLU A O 1
ATOM 560 N N . LYS A 1 68 ? -16.301 9.339 11.880 1.00 95.94 68 LYS A N 1
ATOM 561 C CA . LYS A 1 68 ? -16.235 8.505 13.092 1.00 95.94 68 LYS A CA 1
ATOM 562 C C . LYS A 1 68 ? -14.859 8.528 13.765 1.00 95.94 68 LYS A C 1
ATOM 564 O O . LYS A 1 68 ? -14.776 8.440 14.988 1.00 95.94 68 LYS A O 1
ATOM 569 N N . TYR A 1 69 ? -13.784 8.668 12.987 1.00 96.44 69 TYR A N 1
ATOM 570 C CA . TYR A 1 69 ? -12.404 8.710 13.479 1.00 96.44 69 TYR A CA 1
ATOM 571 C C . TYR A 1 69 ? -11.645 9.928 12.926 1.00 96.44 69 TYR A C 1
ATOM 573 O O . TYR A 1 69 ? -10.767 9.772 12.075 1.00 96.44 69 TYR A O 1
ATOM 581 N N . PRO A 1 70 ? -11.895 11.148 13.443 1.00 94.19 70 PRO A N 1
ATOM 582 C CA . PRO A 1 70 ? -11.312 12.383 12.898 1.00 94.19 70 PRO A CA 1
ATOM 583 C C . PRO A 1 70 ? -9.779 12.441 12.916 1.00 94.19 70 PRO A C 1
ATOM 585 O O . PRO A 1 70 ? -9.172 13.182 12.147 1.00 94.19 70 PRO A O 1
ATOM 588 N N . THR A 1 71 ? -9.134 11.654 13.784 1.00 93.81 71 THR A N 1
ATOM 589 C CA . THR A 1 71 ? -7.669 11.595 13.926 1.00 93.81 71 THR A CA 1
ATOM 590 C C . THR A 1 71 ? -7.003 10.569 13.003 1.00 93.81 71 THR A C 1
ATOM 592 O O . THR A 1 71 ? -5.799 10.315 13.140 1.00 93.81 71 THR A O 1
ATOM 595 N N . ILE A 1 72 ? -7.762 9.940 12.099 1.00 95.06 72 ILE A N 1
ATOM 596 C CA . ILE A 1 72 ? -7.223 9.022 11.096 1.00 95.06 72 ILE A CA 1
ATOM 597 C C . ILE A 1 72 ? -6.405 9.797 10.055 1.00 95.06 72 ILE A C 1
ATOM 599 O O . ILE A 1 72 ? -6.834 10.813 9.504 1.00 95.06 72 ILE A O 1
ATOM 603 N N . SER A 1 73 ? -5.187 9.334 9.804 1.00 92.75 73 SER A N 1
ATOM 604 C CA . SER A 1 73 ? -4.269 9.966 8.860 1.00 92.75 73 SER A CA 1
ATOM 605 C C . SER A 1 73 ? -4.592 9.586 7.409 1.00 92.75 73 SER A C 1
ATOM 607 O O . SER A 1 73 ? -5.168 8.525 7.162 1.00 92.75 73 SER A O 1
ATOM 609 N N . PRO A 1 74 ? -4.158 10.387 6.417 1.00 87.12 74 PRO A N 1
ATOM 610 C CA . PRO A 1 74 ? -4.293 10.027 5.004 1.00 87.12 74 PRO A CA 1
ATOM 611 C C . PRO A 1 74 ? -3.717 8.642 4.679 1.00 87.12 74 PRO A C 1
ATOM 613 O O . PRO A 1 74 ? -4.368 7.839 4.026 1.00 87.12 74 PRO A O 1
ATOM 616 N N . ARG A 1 75 ? -2.550 8.303 5.242 1.00 89.69 75 ARG A N 1
ATOM 617 C CA . ARG A 1 75 ? -1.905 7.000 5.019 1.00 89.69 75 ARG A CA 1
ATOM 618 C C . ARG A 1 75 ? -2.694 5.827 5.618 1.00 89.69 75 ARG A C 1
ATOM 620 O O . ARG A 1 75 ? -2.609 4.710 5.116 1.00 89.69 75 ARG A O 1
ATOM 627 N N . GLU A 1 76 ? -3.443 6.061 6.695 1.00 95.19 76 GLU A N 1
ATOM 628 C CA . GLU A 1 76 ? -4.356 5.071 7.283 1.00 95.19 76 GLU A CA 1
ATOM 629 C C . GLU A 1 76 ? -5.645 4.920 6.462 1.00 95.19 76 GLU A C 1
ATOM 631 O O . GLU A 1 76 ? -6.150 3.804 6.348 1.00 95.19 76 GLU A O 1
ATOM 636 N N . LEU A 1 77 ? -6.141 6.002 5.851 1.00 91.62 77 LEU A N 1
ATOM 637 C CA . LEU A 1 77 ? -7.257 5.960 4.897 1.00 91.62 77 LEU A CA 1
ATOM 638 C C . LEU A 1 77 ? -6.883 5.173 3.633 1.00 91.62 77 LEU A C 1
ATOM 640 O O . LEU A 1 77 ? -7.662 4.327 3.190 1.00 91.62 77 LEU A O 1
ATOM 644 N N . ASP A 1 78 ? -5.674 5.382 3.104 1.00 90.31 78 ASP A N 1
ATOM 645 C CA . ASP A 1 78 ? -5.143 4.602 1.979 1.00 90.31 78 ASP A CA 1
ATOM 646 C C . ASP A 1 78 ? -5.108 3.109 2.331 1.00 90.31 78 ASP A C 1
ATOM 648 O O . ASP A 1 78 ? -5.658 2.276 1.612 1.00 90.31 78 ASP A O 1
ATOM 652 N N . LEU A 1 79 ? -4.539 2.766 3.496 1.00 94.94 79 LEU A N 1
ATOM 653 C CA . LEU A 1 79 ? -4.490 1.384 3.974 1.00 94.94 79 LEU A CA 1
ATOM 654 C C . LEU A 1 79 ? -5.891 0.774 4.122 1.00 94.94 79 LEU A C 1
ATOM 656 O O . LEU A 1 79 ? -6.107 -0.355 3.688 1.00 94.94 79 LEU A O 1
ATOM 660 N N . ALA A 1 80 ? -6.836 1.494 4.733 1.00 94.00 80 ALA A N 1
ATOM 661 C CA . ALA A 1 80 ? -8.210 1.023 4.892 1.00 94.00 80 ALA A CA 1
ATOM 662 C C . ALA A 1 80 ? -8.880 0.754 3.535 1.00 94.00 80 ALA A C 1
ATOM 664 O O . ALA A 1 80 ? -9.585 -0.244 3.388 1.00 94.00 80 ALA A O 1
ATOM 665 N N . THR A 1 81 ? -8.595 1.591 2.536 1.00 89.88 81 THR A N 1
ATOM 666 C CA . THR A 1 81 ? -9.075 1.409 1.161 1.00 89.88 81 THR A CA 1
ATOM 667 C C . THR A 1 81 ? -8.526 0.120 0.561 1.00 89.88 81 THR A C 1
ATOM 669 O O . THR A 1 81 ? -9.305 -0.726 0.134 1.00 89.88 81 THR A O 1
ATOM 672 N N . TYR A 1 82 ? -7.209 -0.107 0.605 1.00 91.25 82 TYR A N 1
ATOM 673 C CA . TYR A 1 82 ? -6.621 -1.335 0.051 1.00 91.25 82 TYR A CA 1
ATOM 674 C C . TYR A 1 82 ? -7.127 -2.605 0.744 1.00 91.25 82 TYR A C 1
ATOM 676 O O . TYR A 1 82 ? -7.310 -3.641 0.104 1.00 91.25 82 TYR A O 1
ATOM 684 N N . LEU A 1 83 ? -7.382 -2.527 2.053 1.00 92.88 83 LEU A N 1
ATOM 685 C CA . LEU A 1 83 ? -7.965 -3.628 2.816 1.00 92.88 83 LEU A CA 1
ATOM 686 C C . LEU A 1 83 ? -9.396 -3.949 2.367 1.00 92.88 83 LEU A C 1
ATOM 688 O O . LEU A 1 83 ? -9.737 -5.124 2.253 1.00 92.88 83 LEU A O 1
ATOM 692 N N . LEU A 1 84 ? -10.221 -2.935 2.090 1.00 89.25 84 LEU A N 1
ATOM 693 C CA . LEU A 1 84 ? -11.574 -3.129 1.555 1.00 89.25 84 LEU A CA 1
ATOM 694 C C . LEU A 1 84 ? -11.580 -3.656 0.121 1.00 89.25 84 LEU A C 1
ATOM 696 O O . LEU A 1 84 ? -12.474 -4.409 -0.250 1.00 89.25 84 LEU A O 1
ATOM 700 N N . MET A 1 85 ? -10.561 -3.308 -0.660 1.00 86.00 85 MET A N 1
ATOM 701 C CA . MET A 1 85 ? -10.337 -3.853 -1.999 1.00 86.00 85 MET A CA 1
ATOM 702 C C . MET A 1 85 ? -9.810 -5.296 -1.981 1.00 86.00 85 MET A C 1
ATOM 704 O O . MET A 1 85 ? -9.468 -5.839 -3.028 1.00 86.00 85 MET A O 1
ATOM 708 N N . ASN A 1 86 ? -9.738 -5.919 -0.799 1.00 88.75 86 ASN A N 1
ATOM 709 C CA . ASN A 1 86 ? -9.266 -7.283 -0.586 1.00 88.75 86 ASN A CA 1
ATOM 710 C C . ASN A 1 86 ? -7.850 -7.537 -1.140 1.00 88.75 86 ASN A C 1
ATOM 712 O O . ASN A 1 86 ? -7.526 -8.647 -1.559 1.00 88.75 86 ASN A O 1
ATOM 716 N N . MET A 1 87 ? -7.000 -6.505 -1.141 1.00 90.31 87 MET A N 1
ATOM 717 C CA . MET A 1 87 ? -5.619 -6.623 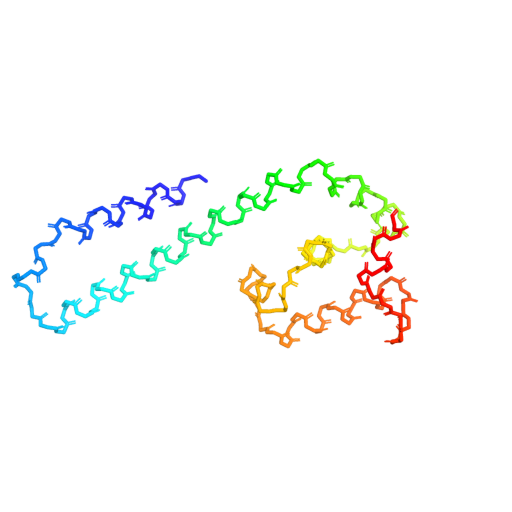-1.604 1.00 90.31 87 MET A CA 1
ATOM 718 C C . MET A 1 87 ? -4.784 -7.450 -0.626 1.00 90.31 87 MET A C 1
ATOM 720 O O . MET A 1 87 ? -4.924 -7.354 0.599 1.00 90.31 87 MET A O 1
ATOM 724 N N . SER A 1 88 ? -3.862 -8.242 -1.165 1.00 93.62 88 SER A N 1
ATOM 725 C CA . SER A 1 88 ? -2.922 -9.016 -0.362 1.00 93.62 88 SER A CA 1
ATOM 726 C C . SER A 1 88 ? -1.879 -8.117 0.310 1.00 93.62 88 SER A C 1
ATOM 728 O O . SER A 1 88 ? -1.519 -7.050 -0.187 1.00 93.62 88 SER A O 1
ATOM 730 N N . THR A 1 89 ? -1.300 -8.582 1.422 1.00 95.69 89 THR A N 1
ATOM 731 C CA . THR A 1 89 ? -0.204 -7.873 2.109 1.00 95.69 89 THR A CA 1
ATOM 732 C C . THR A 1 89 ? 0.977 -7.580 1.170 1.00 95.69 89 THR A C 1
ATOM 734 O O . THR A 1 89 ? 1.643 -6.562 1.339 1.00 95.69 89 THR A O 1
ATOM 737 N N . LYS A 1 90 ? 1.234 -8.436 0.168 1.00 94.19 90 LYS A N 1
ATOM 738 C CA . LYS A 1 90 ? 2.298 -8.221 -0.827 1.00 94.19 90 LYS A CA 1
ATOM 739 C C . LYS A 1 90 ? 1.964 -7.075 -1.781 1.00 94.19 90 LYS A C 1
ATOM 741 O O . LYS A 1 90 ? 2.797 -6.198 -1.960 1.00 94.19 90 LYS A O 1
ATOM 746 N N . GLU A 1 91 ? 0.753 -7.045 -2.331 1.00 89.62 91 GLU A N 1
ATOM 747 C CA . GLU A 1 91 ? 0.325 -5.964 -3.231 1.00 89.62 91 GLU A CA 1
ATOM 748 C C . GLU A 1 91 ? 0.292 -4.617 -2.500 1.00 89.62 91 GLU A C 1
ATOM 750 O O . GLU A 1 91 ? 0.784 -3.614 -3.014 1.00 89.62 91 GLU A O 1
ATOM 755 N N . ILE A 1 92 ? -0.199 -4.598 -1.255 1.00 93.81 92 ILE A N 1
ATOM 756 C CA . ILE A 1 92 ? -0.188 -3.395 -0.412 1.00 93.81 92 ILE A CA 1
ATOM 757 C C . ILE A 1 92 ? 1.249 -2.933 -0.1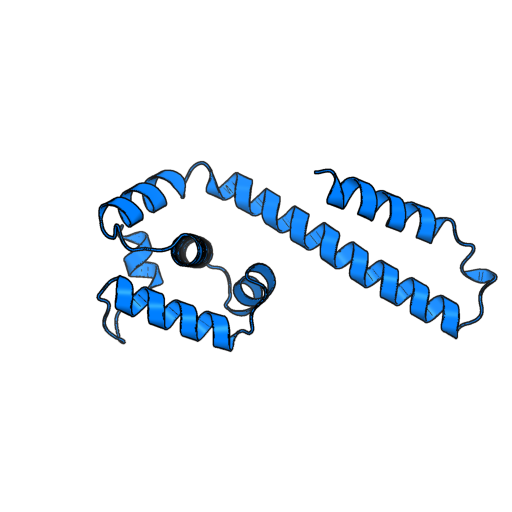41 1.00 93.81 92 ILE A C 1
ATOM 759 O O . ILE A 1 92 ? 1.528 -1.737 -0.189 1.00 93.81 92 ILE A O 1
ATOM 763 N N . ALA A 1 93 ? 2.168 -3.862 0.138 1.00 93.25 93 ALA A N 1
ATOM 764 C CA . ALA A 1 93 ? 3.576 -3.551 0.378 1.00 93.25 93 ALA A CA 1
ATOM 765 C C . ALA A 1 93 ? 4.229 -2.895 -0.850 1.00 93.25 93 ALA A C 1
ATOM 767 O O . ALA A 1 93 ? 4.907 -1.875 -0.709 1.00 93.25 93 ALA A O 1
ATOM 768 N N . GLU A 1 94 ? 3.968 -3.433 -2.045 1.00 89.50 94 GLU A N 1
ATOM 769 C CA . GLU A 1 94 ? 4.454 -2.870 -3.308 1.00 89.50 94 GLU A CA 1
ATOM 770 C C . GLU A 1 94 ? 3.902 -1.461 -3.556 1.00 89.50 94 GLU A C 1
ATOM 772 O O . GLU A 1 94 ? 4.671 -0.547 -3.849 1.00 89.50 94 GLU A O 1
ATOM 777 N N . ILE A 1 95 ? 2.595 -1.252 -3.369 1.00 85.75 95 ILE A N 1
ATOM 778 C CA . ILE A 1 95 ? 1.942 0.047 -3.602 1.00 85.75 95 ILE A CA 1
ATOM 779 C C . ILE A 1 95 ? 2.376 1.099 -2.580 1.00 85.75 95 ILE A C 1
ATOM 781 O O . ILE A 1 95 ? 2.674 2.239 -2.932 1.00 85.75 95 ILE A O 1
ATOM 785 N N . MET A 1 96 ? 2.424 0.736 -1.297 1.00 87.25 96 MET A N 1
ATOM 786 C CA . MET A 1 96 ? 2.795 1.660 -0.222 1.00 87.25 96 MET A CA 1
ATOM 787 C C . MET A 1 96 ? 4.309 1.882 -0.111 1.00 87.25 96 MET A C 1
ATOM 789 O O . MET A 1 96 ? 4.735 2.680 0.737 1.00 87.25 96 MET A O 1
ATOM 793 N N . ASN A 1 97 ? 5.093 1.186 -0.943 1.00 91.19 97 ASN A N 1
ATOM 794 C CA . ASN A 1 97 ? 6.551 1.171 -0.967 1.00 91.19 97 ASN A CA 1
ATOM 795 C C . ASN A 1 97 ? 7.160 0.904 0.422 1.00 91.19 97 ASN A C 1
ATOM 797 O O . ASN A 1 97 ? 7.982 1.668 0.931 1.00 91.19 97 ASN A O 1
ATOM 801 N N . ILE A 1 98 ? 6.691 -0.160 1.074 1.00 93.38 98 ILE A N 1
ATOM 802 C CA . ILE A 1 98 ? 7.167 -0.623 2.384 1.00 93.38 98 ILE A CA 1
ATOM 803 C C . ILE A 1 98 ? 7.316 -2.143 2.373 1.00 93.38 98 ILE A C 1
ATOM 805 O O . ILE A 1 98 ? 6.834 -2.821 1.474 1.00 93.38 98 ILE A O 1
ATOM 809 N N . SER A 1 99 ? 7.969 -2.710 3.386 1.00 97.75 99 SER A N 1
ATOM 810 C CA . SER A 1 99 ? 8.008 -4.165 3.540 1.00 97.75 99 SER A CA 1
ATOM 811 C C . SER A 1 99 ? 6.635 -4.724 3.930 1.00 97.75 99 SER A C 1
ATOM 813 O O . SER A 1 99 ? 5.802 -4.025 4.511 1.00 97.75 99 SER A O 1
ATOM 815 N N . THR A 1 100 ? 6.419 -6.019 3.700 1.00 97.50 100 THR A N 1
ATOM 816 C CA . THR A 1 100 ? 5.232 -6.737 4.200 1.00 97.50 100 THR A CA 1
ATOM 817 C C . THR A 1 100 ? 5.089 -6.612 5.721 1.00 97.50 100 THR A C 1
ATOM 819 O O . THR A 1 100 ? 3.991 -6.380 6.216 1.00 97.50 100 THR A O 1
ATOM 822 N N . GLY A 1 101 ? 6.197 -6.652 6.471 1.00 98.19 101 GLY A N 1
ATOM 823 C CA . GLY A 1 101 ? 6.199 -6.367 7.911 1.00 98.19 101 GLY A CA 1
ATOM 824 C C . GLY A 1 101 ? 5.774 -4.930 8.245 1.00 98.19 101 GLY A C 1
ATOM 825 O O . GLY A 1 101 ? 5.071 -4.699 9.228 1.00 98.19 101 GLY A O 1
ATOM 826 N N . GLY A 1 102 ? 6.130 -3.962 7.395 1.00 98.00 102 GLY A N 1
ATOM 827 C CA . GLY A 1 102 ? 5.642 -2.586 7.487 1.00 98.00 102 GLY A CA 1
ATOM 828 C C . GLY A 1 102 ? 4.125 -2.486 7.311 1.00 98.00 102 GLY A C 1
ATOM 829 O O . GLY A 1 102 ? 3.477 -1.737 8.045 1.00 98.00 102 GLY A O 1
ATOM 830 N N . VAL A 1 103 ? 3.546 -3.274 6.399 1.00 98.00 103 VAL A N 1
ATOM 831 C CA . VAL A 1 103 ? 2.086 -3.374 6.235 1.00 98.00 103 VAL A CA 1
ATOM 832 C C . VAL A 1 103 ? 1.440 -3.945 7.496 1.00 98.00 103 VAL A C 1
ATOM 834 O O . VAL A 1 103 ? 0.472 -3.371 7.990 1.00 98.00 103 VAL A O 1
ATOM 837 N N . GLU A 1 104 ? 1.988 -5.015 8.078 1.00 97.44 104 GLU A N 1
ATOM 838 C CA . GLU A 1 104 ? 1.450 -5.592 9.319 1.00 97.44 104 GLU A CA 1
ATOM 839 C C . GLU A 1 104 ? 1.484 -4.599 10.489 1.00 97.44 104 GLU A C 1
ATOM 841 O O . GLU A 1 104 ? 0.499 -4.453 11.221 1.00 97.44 104 GLU A O 1
ATOM 846 N N . LEU A 1 105 ? 2.571 -3.833 10.625 1.00 97.50 105 LEU A N 1
ATOM 847 C CA . LEU A 1 105 ? 2.661 -2.767 11.621 1.00 97.50 105 LEU A CA 1
ATOM 848 C C . LEU A 1 105 ? 1.629 -1.659 11.366 1.00 97.50 105 LEU A C 1
ATOM 850 O O . LEU A 1 105 ? 1.018 -1.151 12.310 1.00 97.50 105 LEU A O 1
ATOM 854 N N . ALA A 1 106 ? 1.397 -1.297 10.105 1.00 97.31 106 ALA A N 1
ATOM 855 C CA . ALA A 1 106 ? 0.374 -0.325 9.739 1.00 97.31 106 ALA A CA 1
ATOM 856 C C . ALA A 1 106 ? -1.041 -0.844 10.065 1.00 97.31 106 ALA A C 1
ATOM 858 O O . ALA A 1 106 ? -1.831 -0.116 10.667 1.00 97.31 106 ALA A O 1
ATOM 859 N N . ARG A 1 107 ? -1.340 -2.126 9.797 1.00 96.56 107 ARG A N 1
ATOM 860 C CA . ARG A 1 107 ? -2.606 -2.777 10.194 1.00 96.56 107 ARG A CA 1
ATOM 861 C C . ARG A 1 107 ? -2.781 -2.808 11.710 1.00 96.56 107 ARG A C 1
ATOM 863 O O . ARG A 1 107 ? -3.900 -2.671 12.201 1.00 96.56 107 ARG A O 1
ATOM 870 N N . TYR A 1 108 ? -1.703 -3.008 12.466 1.00 96.19 108 TYR A N 1
ATOM 871 C CA . TYR A 1 108 ? -1.734 -2.950 13.927 1.00 96.19 108 TYR A CA 1
ATOM 872 C C . TYR A 1 108 ? -2.078 -1.544 14.436 1.00 96.19 108 TYR A C 1
ATOM 874 O O . TYR A 1 108 ? -2.965 -1.393 15.278 1.00 96.19 108 TYR A O 1
ATOM 882 N N . ARG A 1 109 ? -1.422 -0.510 13.895 1.00 96.25 109 ARG A N 1
ATOM 883 C CA . ARG A 1 109 ? -1.703 0.892 14.244 1.00 96.25 109 ARG A CA 1
ATOM 884 C C . ARG A 1 109 ? -3.138 1.278 13.900 1.00 96.25 109 ARG A C 1
ATOM 886 O O . ARG A 1 109 ? -3.822 1.841 14.750 1.00 96.25 109 ARG A O 1
ATOM 893 N N . LEU A 1 110 ? -3.615 0.880 12.718 1.00 97.00 110 LEU A N 1
ATOM 894 C CA . LEU A 1 110 ? -4.994 1.109 12.296 1.00 97.00 110 LEU A CA 1
ATOM 895 C C . LEU A 1 110 ? -5.986 0.451 13.266 1.00 97.00 110 LEU A C 1
ATOM 897 O O . LEU A 1 110 ? -6.892 1.120 13.742 1.00 97.00 110 LEU A O 1
ATOM 901 N N . ARG A 1 111 ? -5.778 -0.813 13.665 1.00 96.56 111 ARG A N 1
ATOM 902 C CA . ARG A 1 111 ? -6.624 -1.461 14.690 1.00 96.56 111 ARG A CA 1
ATOM 903 C C . ARG A 1 111 ? -6.674 -0.668 15.993 1.00 96.56 111 ARG A C 1
ATOM 905 O O . ARG A 1 111 ? -7.755 -0.453 16.528 1.00 96.56 111 ARG A O 1
ATOM 912 N N . LYS A 1 112 ? -5.518 -0.212 16.488 1.00 95.69 112 LYS A N 1
ATOM 913 C CA . LYS A 1 112 ? -5.443 0.597 17.713 1.00 95.69 112 LYS A CA 1
ATOM 914 C C . LYS A 1 112 ? -6.188 1.922 17.576 1.00 95.69 112 LYS A C 1
ATOM 916 O O . LYS A 1 112 ? -6.898 2.294 18.502 1.00 95.69 112 LYS A O 1
ATOM 921 N N . LYS A 1 113 ? -6.076 2.590 16.425 1.00 96.19 113 LYS A N 1
ATOM 922 C CA . LYS A 1 113 ? -6.810 3.824 16.111 1.00 96.19 113 LYS A CA 1
ATOM 923 C C . LYS A 1 113 ? -8.326 3.604 16.100 1.00 96.19 113 LYS A C 1
ATOM 925 O O . LYS A 1 113 ? -9.064 4.444 16.598 1.00 96.19 113 LYS A O 1
ATOM 930 N N . LEU A 1 114 ? -8.770 2.469 15.560 1.00 96.00 114 LEU A N 1
ATOM 931 C CA . LEU A 1 114 ? -10.187 2.110 15.451 1.00 96.00 114 LEU A CA 1
ATOM 932 C C . LEU A 1 114 ? -10.780 1.538 16.749 1.00 96.00 114 LEU A C 1
ATOM 934 O O . LEU A 1 114 ? -11.987 1.317 16.814 1.00 96.00 114 LEU A O 1
ATOM 938 N N . GLY A 1 115 ? -9.955 1.312 17.778 1.00 95.12 115 GLY A N 1
ATOM 939 C CA . GLY A 1 115 ? -10.388 0.731 19.051 1.00 95.12 115 GLY A CA 1
ATOM 940 C C . GLY A 1 115 ? -10.622 -0.782 19.006 1.00 95.12 115 GLY A C 1
ATOM 941 O O . GLY A 1 115 ? -11.318 -1.307 19.866 1.00 95.12 115 GLY A O 1
ATOM 942 N N . LEU A 1 116 ? -10.046 -1.487 18.027 1.00 95.62 116 LEU A N 1
ATOM 943 C CA . LEU A 1 116 ? -10.269 -2.920 17.828 1.00 95.62 116 LEU A CA 1
ATOM 944 C C . LEU A 1 116 ? -9.346 -3.790 18.688 1.00 95.62 116 LEU A C 1
ATOM 946 O O . LEU A 1 116 ? -8.129 -3.578 18.778 1.00 95.62 116 LEU A O 1
ATOM 950 N N . ASN A 1 117 ? -9.920 -4.852 19.240 1.00 92.06 117 ASN A N 1
ATOM 951 C CA . ASN A 1 117 ? -9.228 -5.944 19.904 1.00 92.06 117 ASN A CA 1
ATOM 952 C C . ASN A 1 117 ? -8.538 -6.873 18.895 1.00 92.06 117 ASN A C 1
ATOM 954 O O . ASN A 1 117 ? -8.895 -6.960 17.722 1.00 92.06 117 ASN A O 1
ATOM 958 N N . LYS A 1 118 ? -7.555 -7.653 19.369 1.00 83.94 118 LYS A N 1
ATOM 959 C CA . LYS A 1 118 ? -6.772 -8.575 18.519 1.00 83.94 118 LYS A CA 1
ATOM 960 C C . LYS A 1 118 ? -7.617 -9.620 17.780 1.00 83.94 118 LYS A C 1
ATOM 962 O O . LYS A 1 118 ? -7.199 -10.072 16.720 1.00 83.94 118 LYS A O 1
ATOM 967 N N . LYS A 1 119 ? -8.755 -10.024 18.352 1.00 87.81 119 LYS A N 1
ATOM 968 C CA . LYS A 1 119 ? -9.639 -11.057 17.789 1.00 87.81 119 LYS A CA 1
ATOM 969 C C . LYS A 1 119 ? -10.630 -10.505 16.760 1.00 87.81 119 LYS A C 1
ATOM 971 O O . LYS A 1 119 ? -11.250 -11.287 16.052 1.00 87.81 119 LYS A O 1
ATOM 976 N N . GLU A 1 120 ? -10.785 -9.185 16.674 1.00 91.88 120 GLU A N 1
ATOM 977 C CA . GLU A 1 120 ? -11.750 -8.572 15.765 1.00 91.88 120 GLU A CA 1
ATOM 978 C C . GLU A 1 120 ? -11.225 -8.567 14.326 1.00 91.88 120 GLU A C 1
ATOM 980 O O . GLU A 1 120 ? -10.055 -8.260 14.047 1.00 91.88 120 GLU A O 1
ATOM 985 N N . ASN A 1 121 ? -12.105 -8.920 13.387 1.00 93.31 121 ASN A N 1
ATOM 986 C CA . ASN A 1 121 ? -11.778 -8.911 11.971 1.00 93.31 121 ASN A CA 1
ATOM 987 C C . ASN A 1 121 ? -11.736 -7.462 11.469 1.00 93.31 121 ASN A C 1
ATOM 989 O O . ASN A 1 121 ? -12.770 -6.821 11.312 1.00 93.31 121 ASN A O 1
ATOM 993 N N . LEU A 1 122 ? -10.529 -6.958 11.197 1.00 94.12 122 LEU A N 1
ATOM 994 C CA . LEU A 1 122 ? -10.323 -5.589 10.716 1.00 94.12 122 LEU A CA 1
ATOM 995 C C . LEU A 1 122 ? -11.091 -5.303 9.417 1.00 94.12 122 LEU A C 1
ATOM 997 O O . LEU A 1 122 ? -11.668 -4.235 9.292 1.00 94.12 122 LEU A O 1
ATOM 1001 N N . ILE A 1 123 ? -11.100 -6.235 8.460 1.00 92.69 123 ILE A N 1
ATOM 1002 C CA . ILE A 1 123 ? -11.756 -6.023 7.160 1.00 92.69 123 ILE A CA 1
ATOM 1003 C C . ILE A 1 123 ? -13.276 -5.996 7.341 1.00 92.69 123 ILE A C 1
ATOM 1005 O O . ILE A 1 123 ? -13.926 -5.069 6.874 1.00 92.69 123 ILE A O 1
ATOM 1009 N N . GLY A 1 124 ? -13.829 -6.961 8.080 1.00 93.19 124 GLY A N 1
ATOM 1010 C CA . GLY A 1 124 ? -15.258 -7.010 8.391 1.00 93.19 124 GLY A CA 1
ATOM 1011 C C . GLY A 1 124 ? -15.726 -5.778 9.167 1.00 93.19 124 GLY A C 1
ATOM 1012 O O . GLY A 1 124 ? -16.777 -5.228 8.861 1.00 93.19 124 GLY A O 1
ATOM 1013 N N . PHE A 1 125 ? -14.910 -5.280 10.10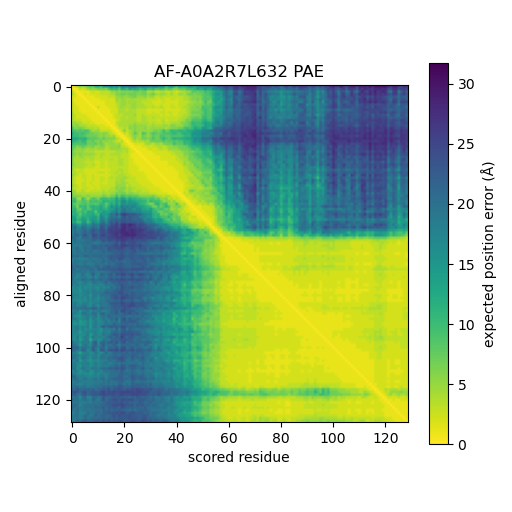1 1.00 94.88 125 PHE A N 1
ATOM 1014 C CA . PHE A 1 125 ? -15.186 -4.013 10.772 1.00 94.88 125 PHE A CA 1
ATOM 1015 C C . PHE A 1 125 ? -15.242 -2.843 9.782 1.00 94.88 125 PHE A C 1
ATOM 1017 O O . PHE A 1 125 ? -16.210 -2.089 9.795 1.00 94.88 125 PHE A O 1
ATOM 1024 N N . LEU A 1 126 ? -14.250 -2.704 8.896 1.00 93.44 126 LEU A N 1
ATOM 1025 C CA . LEU A 1 126 ? -14.2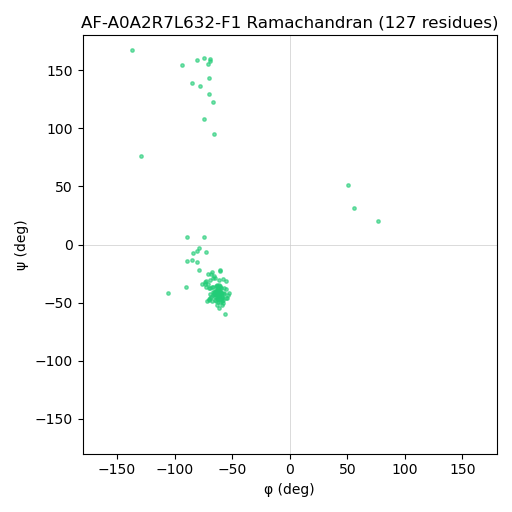39 -1.638 7.889 1.00 93.44 126 LEU A CA 1
ATOM 1026 C C . LEU A 1 126 ? -15.441 -1.721 6.934 1.00 93.44 126 LEU A C 1
ATOM 1028 O O . LEU A 1 126 ? -15.973 -0.683 6.567 1.00 93.44 126 LEU A O 1
ATOM 1032 N N . MET A 1 127 ? -15.902 -2.924 6.569 1.00 90.38 127 MET A N 1
ATOM 1033 C CA . MET A 1 127 ? -17.107 -3.108 5.743 1.00 90.38 127 MET A CA 1
ATOM 1034 C C . MET A 1 127 ? -18.399 -2.690 6.460 1.00 90.38 127 MET A C 1
ATOM 1036 O O . MET A 1 127 ? -19.385 -2.389 5.796 1.00 90.38 127 MET A O 1
ATOM 1040 N N . SER A 1 128 ? -18.406 -2.690 7.797 1.00 90.81 128 SER A N 1
ATOM 1041 C CA . SER A 1 128 ? -19.569 -2.293 8.603 1.00 90.81 128 SER A CA 1
ATOM 1042 C C . SER A 1 128 ? -19.684 -0.781 8.832 1.00 90.81 128 SER A C 1
ATOM 1044 O O . SER A 1 128 ? -20.673 -0.332 9.410 1.00 90.81 128 SER A O 1
ATOM 1046 N N . ILE A 1 129 ? -18.667 -0.008 8.425 1.00 88.25 129 ILE A N 1
ATOM 1047 C CA . ILE A 1 129 ? -18.652 1.462 8.504 1.00 88.25 129 ILE A CA 1
ATOM 1048 C C . ILE A 1 129 ? -19.448 2.065 7.356 1.00 88.25 129 ILE A C 1
ATOM 1050 O O . ILE A 1 129 ? -20.259 2.963 7.652 1.00 88.25 129 ILE A O 1
#

Radius of gyration: 19.99 Å; Cα contacts (8 Å, |Δi|>4): 58; chains: 1; bounding box: 47×25×53 Å